Protein AF-A0A7V7N2V6-F1 (afdb_monomer_lite)

Structure (mmCIF, N/CA/C/O backbone):
data_AF-A0A7V7N2V6-F1
#
_entry.id   AF-A0A7V7N2V6-F1
#
loop_
_atom_site.group_PDB
_atom_site.id
_atom_site.type_symbol
_atom_site.label_atom_id
_atom_site.label_alt_id
_atom_site.label_comp_id
_atom_site.label_asym_id
_atom_site.label_entity_id
_atom_site.label_seq_id
_atom_site.pdbx_PDB_ins_code
_atom_site.Cartn_x
_atom_site.Cartn_y
_atom_site.Cartn_z
_atom_site.occupancy
_atom_site.B_iso_or_equiv
_atom_site.auth_seq_id
_atom_site.auth_comp_id
_atom_site.auth_asym_id
_atom_site.auth_atom_id
_atom_site.pdbx_PDB_model_num
ATOM 1 N N . MET A 1 1 ? 23.799 -18.823 17.379 1.00 35.41 1 MET A N 1
ATOM 2 C CA . MET A 1 1 ? 23.423 -17.566 18.057 1.00 35.41 1 MET A CA 1
ATOM 3 C C . MET A 1 1 ? 23.108 -16.538 16.985 1.00 35.41 1 MET A C 1
ATOM 5 O O . MET A 1 1 ? 24.057 -16.097 16.349 1.00 35.41 1 MET A O 1
ATOM 9 N N . PRO A 1 2 ? 21.843 -16.198 16.699 1.00 40.44 2 PRO A N 1
ATOM 10 C CA . PRO A 1 2 ? 21.557 -15.095 15.800 1.00 40.44 2 PRO A CA 1
ATOM 11 C C . PRO A 1 2 ? 21.464 -13.803 16.612 1.00 40.44 2 PRO A C 1
ATOM 13 O O . PRO A 1 2 ? 20.618 -13.644 17.488 1.00 40.44 2 PRO A O 1
ATOM 16 N N . SER A 1 3 ? 22.388 -12.900 16.323 1.00 32.75 3 SER A N 1
ATOM 17 C CA . SER A 1 3 ? 22.394 -11.502 16.733 1.00 32.75 3 SER A CA 1
ATOM 18 C C . SER A 1 3 ? 21.148 -10.792 16.199 1.00 32.75 3 SER A C 1
ATOM 20 O O . SER A 1 3 ? 21.040 -10.537 15.001 1.00 32.75 3 SER A O 1
ATOM 22 N N . TYR A 1 4 ? 20.206 -10.488 17.090 1.00 36.62 4 TYR A N 1
ATOM 23 C CA . TYR A 1 4 ? 19.001 -9.718 16.794 1.00 36.62 4 TYR A CA 1
ATOM 24 C C . TYR A 1 4 ? 19.369 -8.229 16.765 1.00 36.62 4 TYR A C 1
ATOM 26 O O . TYR A 1 4 ? 19.317 -7.540 17.779 1.00 36.62 4 TYR A O 1
ATOM 34 N N . VAL A 1 5 ? 19.809 -7.738 15.607 1.00 40.09 5 VAL A N 1
ATOM 35 C CA . VAL A 1 5 ? 19.812 -6.298 15.327 1.00 40.09 5 VAL A CA 1
ATOM 36 C C . VAL A 1 5 ? 18.650 -6.039 14.383 1.00 40.09 5 VAL A C 1
ATOM 38 O O . VAL A 1 5 ? 18.808 -5.954 13.170 1.00 40.09 5 VAL A O 1
ATOM 41 N N . THR A 1 6 ? 17.448 -5.972 14.946 1.00 43.31 6 THR A N 1
ATOM 42 C CA . THR A 1 6 ? 16.277 -5.413 14.267 1.00 43.31 6 THR A CA 1
ATOM 43 C C . THR A 1 6 ? 16.449 -3.904 14.291 1.00 43.31 6 THR A C 1
ATOM 45 O O . THR A 1 6 ? 15.948 -3.222 15.183 1.00 43.31 6 THR A O 1
ATOM 48 N N . SER A 1 7 ? 17.193 -3.352 13.336 1.00 51.69 7 SER A N 1
ATOM 49 C CA . SER A 1 7 ? 16.910 -1.974 12.954 1.00 51.69 7 SER A CA 1
ATOM 50 C C . SER A 1 7 ? 15.556 -2.022 12.255 1.00 51.69 7 SER A C 1
ATOM 52 O O . SER A 1 7 ? 15.468 -2.439 11.100 1.00 51.69 7 SER A O 1
ATOM 54 N N . VAL A 1 8 ? 14.495 -1.722 13.001 1.00 73.06 8 VAL A N 1
ATOM 55 C CA . VAL A 1 8 ? 13.159 -1.508 12.440 1.00 73.06 8 VAL A CA 1
ATOM 56 C C . VAL A 1 8 ? 13.308 -0.451 11.343 1.00 73.06 8 VAL A C 1
ATOM 58 O O . VAL A 1 8 ? 13.946 0.575 11.574 1.00 73.06 8 VAL A O 1
ATOM 61 N N . ASP A 1 9 ? 12.826 -0.743 10.131 1.00 87.50 9 ASP A N 1
ATOM 62 C CA . ASP A 1 9 ? 12.878 0.209 9.015 1.00 87.50 9 ASP A CA 1
ATOM 63 C C . ASP A 1 9 ? 12.179 1.506 9.456 1.00 87.50 9 ASP A C 1
ATOM 65 O O . ASP A 1 9 ? 11.014 1.417 9.846 1.00 87.50 9 ASP A O 1
ATOM 69 N N . PRO A 1 10 ? 12.829 2.688 9.402 1.00 90.75 10 PRO A N 1
ATOM 70 C CA . PRO A 1 10 ? 12.210 3.954 9.806 1.00 90.75 10 PRO A CA 1
ATOM 71 C C . PRO A 1 10 ? 10.877 4.238 9.106 1.00 90.75 10 PRO A C 1
ATOM 73 O O . PRO A 1 10 ? 10.007 4.906 9.655 1.00 90.75 10 PRO A O 1
ATOM 76 N N . ALA A 1 11 ? 10.665 3.675 7.912 1.00 93.12 11 ALA A N 1
ATOM 77 C CA . ALA A 1 11 ? 9.385 3.759 7.218 1.00 93.12 11 ALA A CA 1
ATOM 78 C C . ALA A 1 11 ? 8.213 3.162 8.031 1.00 93.12 11 ALA A C 1
ATOM 80 O O . ALA A 1 11 ? 7.054 3.463 7.747 1.00 93.12 11 ALA A O 1
ATOM 81 N N . GLN A 1 12 ? 8.468 2.302 9.025 1.00 94.88 12 GLN A N 1
ATOM 82 C CA . GLN A 1 12 ? 7.441 1.696 9.886 1.00 94.88 12 GLN A CA 1
ATOM 83 C C . GLN A 1 12 ? 6.930 2.644 10.982 1.00 94.88 12 GLN A C 1
ATOM 85 O O . GLN A 1 12 ? 5.884 2.372 11.572 1.00 94.88 12 GLN A O 1
ATOM 90 N N . ASP A 1 13 ? 7.589 3.785 11.215 1.00 94.75 13 ASP A N 1
ATOM 91 C CA . ASP A 1 13 ? 7.179 4.768 12.232 1.00 94.75 13 ASP A CA 1
ATOM 92 C C . ASP A 1 13 ? 5.777 5.344 11.964 1.00 94.75 13 ASP A C 1
ATOM 94 O O . ASP A 1 13 ? 5.099 5.817 12.875 1.00 94.75 13 ASP A O 1
ATOM 98 N N . CYS A 1 14 ? 5.303 5.268 10.716 1.00 95.69 14 CYS A N 1
ATOM 99 C CA . CYS A 1 14 ? 3.971 5.722 10.327 1.00 95.69 14 CYS A CA 1
ATOM 100 C C . CYS A 1 14 ? 2.839 4.724 10.637 1.00 95.69 14 CYS A C 1
ATOM 102 O O . CYS A 1 14 ? 1.670 5.076 10.475 1.00 95.69 14 CYS A O 1
ATOM 104 N N . PHE A 1 15 ? 3.138 3.498 11.083 1.00 96.56 15 PHE A N 1
ATOM 105 C CA . PHE A 1 15 ? 2.117 2.467 11.303 1.00 96.56 15 PHE A CA 1
ATOM 106 C C . PHE A 1 15 ? 1.008 2.884 12.276 1.00 96.56 15 PHE A C 1
ATOM 108 O O . PHE A 1 15 ? -0.151 2.688 11.914 1.00 96.56 15 PHE A O 1
ATOM 115 N N . PRO A 1 16 ? 1.284 3.495 13.447 1.00 95.50 16 PRO A N 1
ATOM 116 C CA . PRO A 1 16 ? 0.220 3.958 14.340 1.00 95.50 16 PRO A CA 1
ATOM 117 C C . PRO A 1 16 ? -0.747 4.922 13.642 1.00 95.50 16 PRO A C 1
ATOM 119 O O . PRO A 1 16 ? -1.958 4.735 13.713 1.00 95.50 16 PRO A O 1
ATOM 122 N N . THR A 1 17 ? -0.216 5.872 12.864 1.00 96.31 17 THR A N 1
ATOM 123 C CA . THR A 1 17 ? -1.020 6.817 12.076 1.00 96.31 17 THR A CA 1
ATOM 124 C C . THR A 1 17 ? -1.912 6.103 11.062 1.00 96.31 17 THR A C 1
ATOM 126 O O . THR A 1 17 ? -3.063 6.492 10.884 1.00 96.31 17 THR A O 1
ATOM 129 N N . ILE A 1 18 ? -1.411 5.050 10.402 1.00 97.06 18 ILE A N 1
ATOM 130 C CA . ILE A 1 18 ? -2.215 4.246 9.470 1.00 97.06 18 ILE A CA 1
ATOM 131 C C . ILE A 1 18 ? -3.351 3.544 10.216 1.00 97.06 18 ILE A C 1
ATOM 133 O O . ILE A 1 18 ? -4.493 3.602 9.768 1.00 97.06 18 ILE A O 1
ATOM 137 N N . ILE A 1 19 ? -3.054 2.895 11.345 1.00 96.62 19 ILE A N 1
ATOM 138 C CA . ILE A 1 19 ? -4.053 2.169 12.140 1.00 96.62 19 ILE A CA 1
ATOM 139 C C . ILE A 1 19 ? -5.172 3.105 12.603 1.00 96.62 19 ILE A C 1
ATOM 141 O O . ILE A 1 19 ? -6.347 2.795 12.394 1.00 96.62 19 ILE A O 1
ATOM 145 N N . ASP A 1 20 ? -4.818 4.263 13.159 1.00 96.44 20 ASP A N 1
ATOM 146 C CA . ASP A 1 20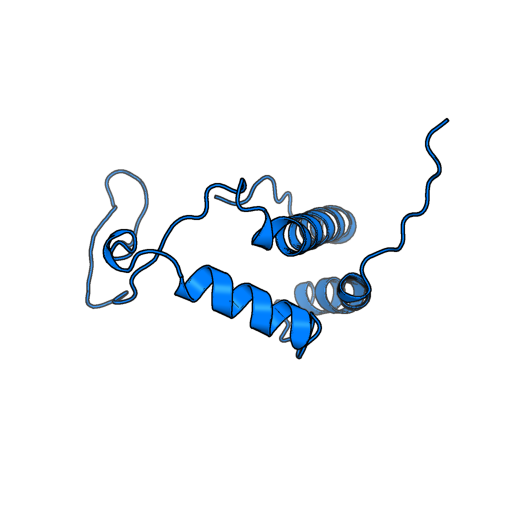 ? -5.790 5.245 13.645 1.00 96.44 20 ASP A CA 1
ATOM 147 C C . ASP A 1 20 ? -6.652 5.795 12.500 1.00 96.44 20 ASP A C 1
ATOM 149 O O . ASP A 1 20 ? -7.879 5.861 12.599 1.00 96.44 20 ASP A O 1
ATOM 153 N N . ALA A 1 21 ? -6.030 6.131 11.370 1.00 97.06 21 ALA A N 1
ATOM 154 C CA . ALA A 1 21 ? -6.738 6.687 10.225 1.00 97.06 21 ALA A CA 1
ATOM 155 C C . ALA A 1 21 ? -7.641 5.661 9.519 1.00 97.06 21 ALA A C 1
ATOM 157 O O . ALA A 1 21 ? -8.686 6.035 8.986 1.00 97.06 21 ALA A O 1
ATOM 158 N N . LEU A 1 22 ? -7.292 4.369 9.537 1.00 96.38 22 LEU A N 1
ATOM 159 C CA . LEU A 1 22 ? -8.158 3.300 9.025 1.00 96.38 22 LEU A CA 1
ATOM 160 C C . LEU A 1 22 ? -9.406 3.083 9.896 1.00 96.38 22 LEU A C 1
ATOM 162 O O . LEU A 1 22 ? -10.431 2.660 9.366 1.00 96.38 22 LEU A O 1
ATOM 166 N N . LEU A 1 23 ? -9.361 3.400 11.196 1.00 92.69 23 LEU A N 1
ATOM 167 C CA . LEU A 1 23 ? -10.559 3.409 12.045 1.00 92.69 23 LEU A CA 1
ATOM 168 C C . LEU A 1 23 ? -11.480 4.575 11.691 1.00 92.69 23 LEU A C 1
ATOM 170 O O . LEU A 1 23 ? -12.688 4.401 11.542 1.00 92.69 23 LEU A O 1
ATOM 174 N N . THR A 1 24 ? -10.931 5.783 11.578 1.00 90.56 24 THR A N 1
ATOM 175 C CA . THR A 1 24 ? -11.655 6.983 11.139 1.00 90.56 24 THR A CA 1
ATOM 176 C C . THR A 1 24 ? -10.628 7.994 10.621 1.00 90.56 24 THR A C 1
ATOM 178 O O . THR A 1 24 ? -9.766 8.410 11.395 1.00 90.56 24 THR A O 1
ATOM 181 N N . PRO A 1 25 ? -10.688 8.413 9.339 1.00 92.75 25 PRO A N 1
ATOM 182 C CA . PRO A 1 25 ? -11.840 8.381 8.423 1.00 92.75 25 PRO A CA 1
ATOM 183 C C . PRO A 1 25 ? -11.989 7.125 7.536 1.00 92.75 25 PRO A C 1
ATOM 185 O O . PRO A 1 25 ? -12.896 7.086 6.707 1.00 92.75 25 PRO A O 1
ATOM 188 N N . GLY A 1 26 ? -11.125 6.119 7.667 1.00 95.38 26 GLY A N 1
ATOM 189 C CA . GLY A 1 26 ? -11.101 4.924 6.810 1.00 95.38 26 GLY A CA 1
ATOM 190 C C . GLY A 1 26 ? -10.063 4.970 5.682 1.00 95.38 26 GLY A C 1
ATOM 191 O O . GLY A 1 26 ? -10.009 4.058 4.861 1.00 95.38 26 GLY A O 1
ATOM 192 N N . TYR A 1 27 ? -9.237 6.018 5.619 1.00 96.44 27 TYR A N 1
ATOM 193 C CA . TYR A 1 27 ? -8.139 6.158 4.659 1.00 96.44 27 TYR A CA 1
ATOM 194 C C . TYR A 1 27 ? -7.045 7.078 5.212 1.00 96.44 27 TYR A C 1
ATOM 196 O O . TYR A 1 27 ? -7.293 7.882 6.109 1.00 96.44 27 TYR A O 1
ATOM 204 N N . VAL A 1 28 ? -5.842 6.997 4.640 1.00 96.56 28 VAL A N 1
ATOM 205 C CA . VAL A 1 28 ? -4.716 7.876 4.974 1.00 96.56 28 VAL A CA 1
ATOM 206 C C . VAL A 1 28 ? -3.880 8.175 3.734 1.00 96.56 28 VAL A C 1
ATOM 208 O O . VAL A 1 28 ? -3.729 7.322 2.861 1.00 96.56 28 VAL A O 1
ATOM 211 N N . VAL A 1 29 ? -3.336 9.389 3.663 1.00 95.94 29 VAL A N 1
ATOM 212 C CA . VAL A 1 29 ? -2.319 9.780 2.682 1.00 95.94 29 VAL A CA 1
ATOM 213 C C . VAL A 1 29 ? -1.067 10.140 3.464 1.00 95.94 29 VAL A C 1
ATOM 215 O O . VAL A 1 29 ? -1.121 10.983 4.357 1.00 95.94 29 VAL A O 1
ATOM 218 N N . LEU A 1 30 ? 0.038 9.465 3.160 1.00 94.25 30 LEU A N 1
ATOM 219 C CA . LEU A 1 30 ? 1.322 9.671 3.815 1.00 94.25 30 LEU A CA 1
ATOM 220 C C . LEU A 1 30 ? 2.337 10.139 2.782 1.00 94.25 30 LEU A C 1
ATOM 222 O O . LEU A 1 30 ? 2.587 9.449 1.792 1.00 94.25 30 LEU A O 1
ATOM 226 N N . ASP A 1 31 ? 2.943 11.290 3.038 1.00 92.88 31 ASP A N 1
ATOM 227 C CA . ASP A 1 31 ? 4.031 11.791 2.214 1.00 92.88 31 ASP A CA 1
ATOM 228 C C . ASP A 1 31 ? 5.346 11.118 2.613 1.00 92.88 31 ASP A C 1
ATOM 230 O O . ASP A 1 31 ? 5.642 10.971 3.797 1.00 92.88 31 ASP A O 1
ATOM 234 N N . GLN A 1 32 ? 6.160 10.755 1.618 1.00 88.88 32 GLN A N 1
ATOM 235 C CA . GLN A 1 32 ? 7.567 10.372 1.816 1.00 88.88 32 GLN A CA 1
ATOM 236 C C . GLN A 1 32 ? 7.787 9.240 2.840 1.00 88.88 32 GLN A C 1
ATOM 238 O O . GLN A 1 32 ? 8.742 9.269 3.611 1.00 88.88 32 GLN A O 1
ATOM 243 N N . VAL A 1 33 ? 6.926 8.213 2.821 1.00 94.38 33 VAL A N 1
ATOM 244 C CA . VAL A 1 33 ? 7.072 7.002 3.660 1.00 94.38 33 VAL A CA 1
ATOM 245 C C . VAL A 1 33 ? 8.463 6.378 3.525 1.00 94.38 33 VAL A C 1
ATOM 247 O O . VAL A 1 33 ? 9.043 5.920 4.505 1.00 94.38 33 VAL A O 1
ATOM 250 N N . PHE A 1 34 ? 9.008 6.388 2.308 1.00 94.94 34 PHE A N 1
ATOM 251 C CA . PHE A 1 34 ? 10.378 5.982 2.037 1.00 94.94 34 PHE A CA 1
ATOM 252 C C . PHE A 1 34 ? 11.236 7.183 1.647 1.00 94.94 34 PHE A C 1
ATOM 254 O O . PHE A 1 34 ? 10.749 8.149 1.055 1.00 94.94 34 PHE A O 1
ATOM 261 N N . ASP A 1 35 ? 12.536 7.080 1.916 1.00 93.94 35 ASP A N 1
ATOM 262 C CA . ASP A 1 35 ? 13.514 8.075 1.501 1.00 93.94 35 ASP A CA 1
ATOM 263 C C . ASP A 1 35 ? 13.590 8.209 -0.032 1.00 93.94 35 ASP A C 1
ATOM 265 O O . ASP A 1 35 ? 13.404 7.253 -0.792 1.00 93.94 35 ASP A O 1
ATOM 269 N N . VAL A 1 36 ? 13.880 9.430 -0.490 1.00 94.06 36 VAL A N 1
ATOM 270 C CA . VAL A 1 36 ? 13.914 9.784 -1.919 1.00 94.06 36 VAL A CA 1
ATOM 271 C C . VAL A 1 36 ? 14.931 8.942 -2.693 1.00 94.06 36 VAL A C 1
ATOM 273 O O . VAL A 1 36 ? 14.679 8.584 -3.847 1.00 94.06 36 VAL A O 1
ATOM 276 N N . ASP A 1 37 ? 16.056 8.586 -2.072 1.00 93.88 37 ASP A N 1
ATOM 277 C CA . ASP A 1 37 ? 17.084 7.755 -2.699 1.00 93.88 37 ASP A CA 1
ATOM 278 C C . ASP A 1 37 ? 16.559 6.345 -2.994 1.00 93.88 37 ASP A C 1
ATOM 280 O O . ASP A 1 37 ? 16.750 5.827 -4.102 1.00 93.88 37 ASP A O 1
ATOM 284 N N . TYR A 1 38 ? 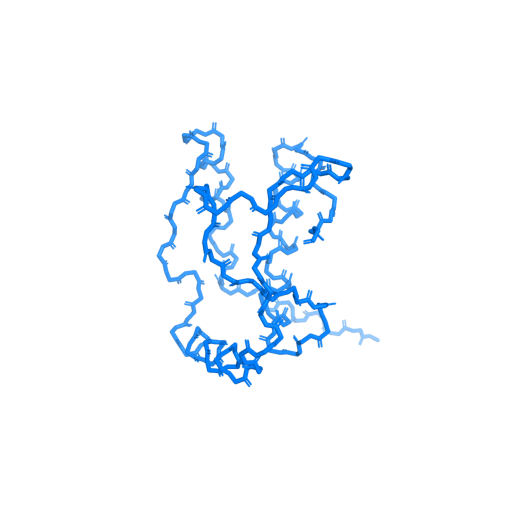15.855 5.729 -2.040 1.00 94.12 38 TYR A N 1
ATOM 285 C CA . TYR A 1 38 ? 15.183 4.449 -2.236 1.00 94.12 38 TYR A CA 1
ATOM 286 C C . TYR A 1 38 ? 14.114 4.530 -3.331 1.00 94.12 38 TYR A C 1
ATOM 288 O O . TYR A 1 38 ? 14.139 3.716 -4.257 1.00 94.12 38 TYR A O 1
ATOM 296 N N . LEU A 1 39 ? 13.233 5.536 -3.287 1.00 94.25 39 LEU A N 1
ATOM 297 C CA . LEU A 1 39 ? 12.177 5.721 -4.294 1.00 94.25 39 LEU A CA 1
ATOM 298 C C . LEU A 1 39 ? 12.749 5.915 -5.704 1.00 94.25 39 LEU A C 1
ATOM 300 O O . LEU A 1 39 ? 12.254 5.327 -6.665 1.00 94.25 39 LEU A O 1
ATOM 304 N N . THR A 1 40 ? 13.833 6.681 -5.832 1.00 94.81 40 THR A N 1
ATOM 305 C CA . THR A 1 40 ? 14.510 6.912 -7.115 1.00 94.81 40 THR A CA 1
ATOM 306 C C . THR A 1 40 ? 15.099 5.618 -7.677 1.00 94.81 40 THR A C 1
ATOM 308 O O . THR A 1 40 ? 14.981 5.339 -8.873 1.00 94.81 40 THR A O 1
ATOM 311 N N . ARG A 1 41 ? 15.718 4.790 -6.824 1.00 94.12 41 ARG A N 1
ATOM 312 C CA . ARG A 1 41 ? 16.248 3.478 -7.230 1.00 94.12 41 ARG A CA 1
ATOM 313 C C . ARG A 1 41 ? 15.130 2.529 -7.644 1.00 94.12 41 ARG A C 1
ATOM 315 O O . ARG A 1 41 ? 15.269 1.866 -8.668 1.00 94.12 41 ARG A O 1
ATOM 322 N N . LEU A 1 42 ? 14.042 2.492 -6.878 1.00 93.00 42 LEU A N 1
ATOM 323 C CA . LEU A 1 42 ? 12.876 1.668 -7.174 1.00 93.00 42 LEU A CA 1
ATOM 324 C C . LEU A 1 42 ? 12.262 2.050 -8.526 1.00 93.00 42 LEU A C 1
ATOM 326 O O . LEU A 1 42 ? 12.084 1.190 -9.386 1.00 93.00 42 LEU A O 1
ATOM 330 N N . LEU A 1 43 ? 12.040 3.347 -8.755 1.00 93.31 43 LEU A N 1
ATOM 331 C CA . LEU A 1 43 ? 11.533 3.863 -10.025 1.00 93.31 43 LEU A CA 1
ATOM 332 C C . LEU A 1 43 ? 12.435 3.463 -11.197 1.00 93.31 43 LEU A C 1
ATOM 334 O O . LEU A 1 43 ? 11.943 2.988 -12.217 1.00 93.31 43 LEU A O 1
ATOM 338 N N . LYS A 1 44 ? 13.758 3.600 -11.048 1.00 94.44 44 LYS A N 1
ATOM 339 C CA . LYS A 1 44 ? 14.716 3.212 -12.092 1.00 94.44 44 LYS A CA 1
ATOM 340 C C . LYS A 1 44 ? 14.618 1.726 -12.455 1.00 94.44 44 LYS A C 1
ATOM 342 O O . LYS A 1 44 ? 14.709 1.400 -13.634 1.00 94.44 44 LYS A O 1
ATOM 347 N N . GLN A 1 45 ? 14.452 0.845 -11.468 1.00 92.69 45 GLN A N 1
ATOM 348 C CA . GLN A 1 45 ? 14.309 -0.599 -11.698 1.00 92.69 45 GLN A CA 1
ATOM 349 C C . GLN A 1 45 ? 13.001 -0.916 -12.428 1.00 92.69 45 GLN A C 1
ATOM 351 O O . GLN A 1 45 ? 13.014 -1.624 -13.430 1.00 92.69 45 GLN A O 1
ATOM 356 N N . LEU A 1 46 ? 11.892 -0.309 -11.999 1.00 89.88 46 LEU A N 1
ATOM 357 C CA . LEU A 1 46 ? 10.587 -0.483 -12.642 1.00 89.88 46 LEU A CA 1
ATOM 358 C C . LEU A 1 46 ? 10.568 0.051 -14.082 1.00 89.88 46 LEU A C 1
ATOM 360 O O . LEU A 1 46 ? 9.986 -0.570 -14.965 1.00 89.88 46 LEU A O 1
ATOM 364 N N . MET A 1 47 ? 11.244 1.172 -14.350 1.00 90.00 47 MET A N 1
ATOM 365 C CA . MET A 1 47 ? 11.375 1.726 -15.705 1.00 90.00 47 MET A CA 1
ATOM 366 C C . MET A 1 47 ? 12.268 0.886 -16.628 1.00 90.00 47 MET A C 1
ATOM 368 O O . MET A 1 47 ? 12.213 1.067 -17.843 1.00 90.00 47 MET A O 1
ATOM 372 N N . ALA A 1 48 ? 13.101 0.002 -16.073 1.00 90.56 48 ALA A N 1
ATOM 373 C CA . ALA A 1 48 ? 13.942 -0.906 -16.846 1.00 90.56 48 ALA A CA 1
ATOM 374 C C . ALA A 1 48 ? 13.204 -2.184 -17.283 1.00 90.56 48 ALA A C 1
ATOM 376 O O . ALA A 1 48 ? 13.738 -2.929 -18.106 1.00 90.56 48 ALA A O 1
ATOM 377 N N . LEU A 1 49 ? 11.994 -2.432 -16.763 1.00 88.81 49 LEU A N 1
ATOM 378 C CA . LEU A 1 49 ? 11.140 -3.532 -17.206 1.00 88.81 49 LEU A CA 1
ATOM 379 C C . LEU A 1 49 ? 10.779 -3.367 -18.682 1.00 88.81 49 LEU A C 1
ATOM 381 O O . LEU A 1 49 ? 10.589 -2.254 -19.182 1.00 88.81 49 LEU A O 1
ATOM 385 N N . ASN A 1 50 ? 10.673 -4.484 -19.396 1.00 86.44 50 ASN A N 1
ATOM 386 C CA . ASN A 1 50 ? 10.406 -4.436 -20.821 1.00 86.44 50 ASN A CA 1
ATOM 387 C C . ASN A 1 50 ? 8.957 -3.961 -21.047 1.00 86.44 50 ASN A C 1
ATOM 389 O O . ASN A 1 50 ? 8.022 -4.610 -20.580 1.00 86.44 50 ASN A O 1
ATOM 393 N N . PRO A 1 51 ? 8.714 -2.881 -21.818 1.00 84.69 51 PRO A N 1
ATOM 394 C CA . PRO A 1 51 ? 7.360 -2.378 -22.062 1.00 84.69 51 PRO A CA 1
ATOM 395 C C . PRO A 1 51 ? 6.396 -3.403 -22.682 1.00 84.69 51 PRO A C 1
ATOM 397 O O . PRO A 1 51 ? 5.180 -3.222 -22.607 1.00 84.69 51 PRO A O 1
ATOM 400 N N . SER A 1 52 ? 6.918 -4.458 -23.317 1.00 85.44 52 SER A N 1
ATOM 401 C CA . SER A 1 52 ? 6.112 -5.563 -23.852 1.00 85.44 52 SER A CA 1
ATOM 402 C C . SER A 1 52 ? 5.581 -6.525 -22.783 1.00 85.44 52 SER A C 1
ATOM 404 O O . SER A 1 52 ? 4.596 -7.210 -23.037 1.00 85.44 52 SER A O 1
ATOM 406 N N . GLU A 1 53 ? 6.160 -6.529 -21.580 1.00 85.44 53 GLU A N 1
ATOM 407 C CA . GLU A 1 53 ? 5.700 -7.328 -20.435 1.00 85.44 53 GLU A CA 1
ATOM 408 C C . GLU A 1 53 ? 4.521 -6.670 -19.697 1.00 85.44 53 GLU A C 1
ATOM 410 O O . GLU A 1 53 ? 3.908 -7.280 -18.818 1.00 85.44 53 GLU A O 1
ATOM 415 N N . PHE A 1 54 ? 4.177 -5.432 -20.067 1.00 86.81 54 PHE A N 1
ATOM 416 C CA . PHE A 1 54 ? 3.023 -4.714 -19.545 1.00 86.81 54 PHE A CA 1
ATOM 417 C C . PHE A 1 54 ? 1.767 -5.067 -20.341 1.00 86.81 54 PHE A C 1
ATOM 419 O O . PHE A 1 54 ? 1.605 -4.711 -21.515 1.00 86.81 54 PHE A O 1
ATOM 426 N N . ASN A 1 55 ? 0.825 -5.709 -19.664 1.00 82.75 55 ASN A N 1
ATOM 427 C CA . ASN A 1 55 ? -0.442 -6.144 -20.225 1.00 82.75 55 ASN A CA 1
ATOM 428 C C . ASN A 1 55 ? -1.552 -5.149 -19.883 1.00 82.75 55 ASN A C 1
ATOM 430 O O . ASN A 1 55 ? -1.550 -4.531 -18.822 1.00 82.75 55 ASN A O 1
ATOM 434 N N . ARG A 1 56 ? -2.536 -4.985 -20.776 1.00 81.81 56 ARG A N 1
ATOM 435 C CA . ARG A 1 56 ? -3.728 -4.184 -20.450 1.00 81.81 56 ARG A CA 1
ATOM 436 C C . ARG A 1 56 ? -4.454 -4.808 -19.263 1.00 81.81 56 ARG A C 1
ATOM 438 O O . ARG A 1 56 ? -4.800 -5.990 -19.328 1.00 81.81 56 ARG A O 1
ATOM 445 N N . ALA A 1 57 ? -4.725 -4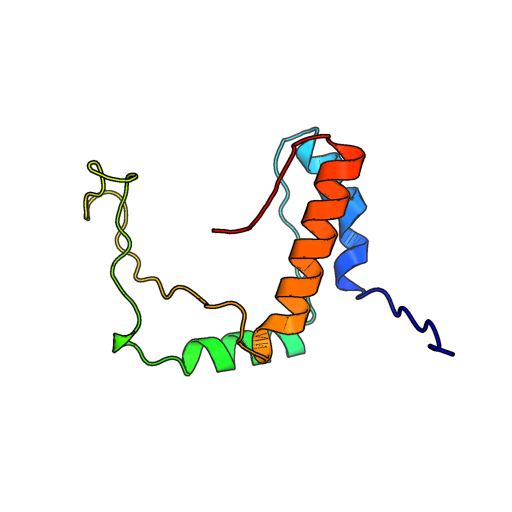.002 -18.241 1.00 80.69 57 ALA A N 1
ATOM 446 C CA . ALA A 1 57 ? -5.535 -4.439 -17.118 1.00 80.69 57 ALA A CA 1
ATOM 447 C C . ALA A 1 57 ? -6.971 -4.730 -17.583 1.00 80.69 57 ALA A C 1
ATOM 449 O O . ALA A 1 57 ? -7.538 -3.987 -18.388 1.00 80.69 57 ALA A O 1
ATOM 450 N N . GLY A 1 58 ? -7.554 -5.827 -17.106 1.00 77.25 58 GLY A N 1
ATOM 451 C CA . GLY A 1 58 ? -8.987 -6.085 -17.253 1.00 77.25 58 GLY A CA 1
ATOM 452 C C . GLY A 1 58 ? -9.735 -5.834 -15.950 1.00 77.25 58 GLY A C 1
ATOM 453 O O . GLY A 1 58 ? -9.147 -5.452 -14.937 1.00 77.25 58 GLY A O 1
ATOM 454 N N . ILE A 1 59 ? -11.050 -6.014 -16.001 1.00 70.94 59 ILE A N 1
ATOM 455 C CA . ILE A 1 59 ? -11.979 -5.769 -14.897 1.00 70.94 59 ILE A CA 1
ATOM 456 C C . ILE A 1 59 ? -12.847 -7.011 -14.717 1.00 70.94 59 ILE A C 1
ATOM 458 O O . ILE A 1 59 ? -13.292 -7.591 -15.702 1.00 70.94 59 ILE A O 1
ATOM 462 N N . GLY A 1 60 ? -13.118 -7.384 -13.467 1.00 68.94 60 GLY A N 1
ATOM 463 C CA . GLY A 1 60 ? -13.905 -8.569 -13.118 1.00 68.94 60 GLY A CA 1
ATOM 464 C C . GLY A 1 60 ? -13.037 -9.750 -12.680 1.00 68.94 60 GLY A C 1
ATOM 465 O O . GLY A 1 60 ? -11.816 -9.721 -12.819 1.00 68.94 60 GLY A O 1
ATOM 466 N N . ARG A 1 61 ? -13.681 -10.771 -12.110 1.00 67.94 61 ARG A N 1
ATOM 467 C CA . ARG A 1 61 ? -13.057 -12.017 -11.635 1.00 67.94 61 ARG A CA 1
ATOM 468 C C . ARG A 1 61 ? -13.574 -13.194 -12.456 1.00 67.94 61 ARG A C 1
ATOM 470 O O . ARG A 1 61 ? -14.707 -13.136 -12.934 1.00 67.94 61 ARG A O 1
ATOM 477 N N . GLU A 1 62 ? -12.753 -14.236 -12.584 1.00 65.25 62 GLU A N 1
ATOM 478 C CA . GLU A 1 62 ? -13.114 -15.502 -13.243 1.00 65.25 62 GLU A CA 1
ATOM 479 C C . GLU A 1 62 ? -13.777 -15.271 -14.619 1.00 65.25 62 GLU A C 1
ATOM 481 O O . GLU A 1 62 ? -13.263 -14.507 -15.441 1.00 65.25 62 GLU A O 1
ATOM 486 N N . ASP A 1 63 ? -14.942 -15.873 -14.857 1.00 58.81 63 ASP A N 1
ATOM 487 C CA . ASP A 1 63 ? -15.685 -15.807 -16.120 1.00 58.81 63 ASP A CA 1
ATOM 488 C C . ASP A 1 63 ? -16.234 -14.405 -16.447 1.00 58.81 63 ASP A C 1
ATOM 490 O O . ASP A 1 63 ? -16.708 -14.153 -17.556 1.00 58.81 63 ASP A O 1
ATOM 494 N N . SER A 1 64 ? -16.159 -13.465 -15.499 1.00 62.12 64 SER A N 1
ATOM 495 C CA . SER A 1 64 ? -16.554 -12.065 -15.690 1.00 62.12 64 SER A CA 1
ATOM 496 C C . SER A 1 64 ? -15.385 -11.154 -16.075 1.00 62.12 64 SER A C 1
ATOM 498 O O . SER A 1 64 ? -15.566 -9.936 -16.116 1.00 62.12 64 SER A O 1
ATOM 500 N N . PHE A 1 65 ? -14.189 -11.697 -16.345 1.00 62.62 65 PHE A N 1
ATOM 501 C CA . PHE A 1 65 ? -13.049 -10.885 -16.767 1.00 62.62 65 PHE A CA 1
ATOM 502 C C . PHE A 1 65 ? -13.299 -10.260 -18.145 1.00 62.62 65 PHE A C 1
ATOM 504 O O . PHE A 1 65 ? -13.249 -10.913 -19.188 1.00 62.62 65 PHE A O 1
ATOM 511 N N . GLN A 1 66 ? -13.535 -8.952 -18.156 1.00 63.72 66 GLN A N 1
ATOM 512 C CA . GLN A 1 66 ? -13.730 -8.167 -19.363 1.00 63.72 66 GLN A CA 1
ATOM 513 C C . GLN A 1 66 ? -12.645 -7.102 -19.484 1.00 63.72 66 GLN A C 1
ATOM 515 O O . GLN A 1 66 ? -12.357 -6.340 -18.560 1.00 63.72 66 GLN A O 1
ATOM 520 N N . LYS A 1 67 ? -12.071 -6.985 -20.682 1.00 60.16 67 LYS A N 1
ATOM 521 C CA . LYS A 1 67 ? -11.213 -5.854 -21.054 1.00 60.16 67 LYS A CA 1
ATOM 522 C C . LYS A 1 67 ? -12.098 -4.669 -21.451 1.00 60.16 67 LYS A C 1
ATOM 524 O O . LYS A 1 67 ? -12.179 -4.314 -22.623 1.00 60.16 67 LYS A O 1
ATOM 529 N N . ASN A 1 68 ? -12.811 -4.096 -20.480 1.00 63.97 68 ASN A N 1
ATOM 530 C CA . ASN A 1 68 ? -13.631 -2.908 -20.700 1.00 63.97 68 ASN A CA 1
ATOM 531 C C . ASN A 1 68 ? -12.757 -1.641 -20.659 1.00 63.97 68 ASN A C 1
ATOM 533 O O . ASN A 1 68 ? -12.463 -1.089 -19.598 1.00 63.97 68 ASN A O 1
ATOM 537 N N . THR A 1 69 ? -12.369 -1.162 -21.841 1.00 60.53 69 THR A N 1
ATOM 538 C CA . THR A 1 69 ? -11.509 0.019 -22.030 1.00 60.53 69 THR A CA 1
ATOM 539 C C . THR A 1 69 ? -12.178 1.346 -21.668 1.00 60.53 69 THR A C 1
ATOM 541 O O . THR A 1 69 ? -11.529 2.386 -21.692 1.00 60.53 69 THR A O 1
ATOM 544 N N . PHE A 1 70 ? -13.476 1.366 -21.352 1.00 67.06 70 PHE A N 1
ATOM 545 C C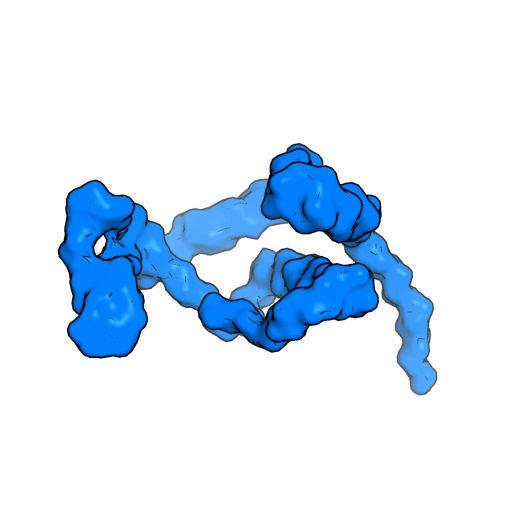A . PHE A 1 70 ? -14.113 2.579 -20.834 1.00 67.06 70 PHE A CA 1
ATOM 546 C C . PHE A 1 70 ? -13.760 2.823 -19.358 1.00 67.06 70 PHE A C 1
ATOM 548 O O . PHE A 1 70 ? -13.773 3.961 -18.903 1.00 67.06 70 PHE A O 1
ATOM 555 N N . VAL A 1 71 ? -13.419 1.763 -18.618 1.00 70.06 71 VAL A N 1
ATOM 556 C CA . VAL A 1 71 ? -13.264 1.809 -17.157 1.00 70.06 71 VAL A CA 1
ATOM 557 C C . VAL A 1 71 ? -11.793 1.719 -16.719 1.00 70.06 71 VAL A C 1
ATOM 559 O O . VAL A 1 71 ? -11.416 2.395 -15.766 1.00 70.06 71 VAL A O 1
ATOM 562 N N . ARG A 1 72 ? -10.932 0.963 -17.420 1.00 76.44 72 ARG A N 1
ATOM 563 C CA . ARG A 1 72 ? -9.467 0.954 -17.200 1.00 76.44 72 ARG A CA 1
ATOM 564 C C . ARG A 1 72 ? -8.701 0.934 -18.520 1.00 76.44 72 ARG A C 1
ATOM 566 O O . ARG A 1 72 ? -8.980 0.114 -19.391 1.00 76.44 72 ARG A O 1
ATOM 573 N N . ASN A 1 73 ? -7.724 1.833 -18.649 1.00 79.81 73 ASN A N 1
ATOM 574 C CA . ASN A 1 73 ? -6.863 1.975 -19.834 1.00 79.81 73 ASN A CA 1
ATOM 575 C C . ASN A 1 73 ? -5.366 1.874 -19.517 1.00 79.81 73 ASN A C 1
ATOM 577 O O . ASN A 1 73 ? -4.528 2.038 -20.406 1.00 79.81 73 ASN A O 1
ATOM 581 N N . ASP A 1 74 ? -5.025 1.606 -18.262 1.00 85.00 74 ASP A N 1
ATOM 582 C CA . ASP A 1 74 ? -3.659 1.397 -17.823 1.00 85.00 74 ASP A CA 1
ATOM 583 C C . ASP A 1 74 ? -3.119 0.030 -18.275 1.00 85.00 74 ASP A C 1
ATOM 585 O O . ASP A 1 74 ? -3.859 -0.930 -18.530 1.00 85.00 74 ASP A O 1
ATOM 589 N N . LYS A 1 75 ? -1.793 -0.046 -18.405 1.00 85.75 75 LYS A N 1
ATOM 590 C CA . LYS A 1 75 ? -1.083 -1.313 -18.558 1.00 85.75 75 LYS A CA 1
ATOM 591 C C . LYS A 1 75 ? -0.372 -1.628 -17.251 1.00 85.75 75 LYS A C 1
ATOM 593 O O . LYS A 1 75 ? 0.278 -0.751 -16.690 1.00 85.75 75 LYS A O 1
ATOM 598 N N . ILE A 1 76 ? -0.469 -2.874 -16.814 1.00 89.62 76 ILE A N 1
ATOM 599 C CA . ILE A 1 76 ? 0.134 -3.367 -15.580 1.00 89.62 76 ILE A CA 1
ATOM 600 C C . ILE A 1 76 ? 1.089 -4.515 -15.884 1.00 89.62 76 ILE A C 1
ATOM 602 O O . ILE A 1 76 ? 0.931 -5.236 -16.872 1.00 89.62 76 ILE A O 1
ATOM 606 N N . HIS A 1 77 ? 2.070 -4.679 -15.013 1.00 88.00 77 HIS A N 1
ATOM 607 C CA . HIS A 1 77 ? 2.946 -5.834 -14.967 1.00 88.00 77 HIS A CA 1
ATOM 608 C C . HIS A 1 77 ? 2.840 -6.412 -13.558 1.00 88.00 77 HIS A C 1
ATOM 610 O O . HIS A 1 77 ? 3.007 -5.674 -12.587 1.00 88.00 77 HIS A O 1
ATOM 616 N N . TRP A 1 78 ? 2.492 -7.693 -13.460 1.00 85.94 78 TRP A N 1
ATOM 617 C CA . TRP A 1 78 ? 2.461 -8.388 -12.179 1.00 85.94 78 TRP A CA 1
ATOM 618 C C . TRP A 1 78 ? 3.889 -8.705 -11.761 1.00 85.94 78 TRP A C 1
ATOM 620 O O . TRP A 1 78 ? 4.668 -9.204 -12.568 1.00 85.94 78 TRP A O 1
ATOM 630 N N . LEU A 1 79 ? 4.216 -8.372 -10.519 1.00 84.81 79 LEU A N 1
ATOM 631 C CA . LEU A 1 79 ? 5.513 -8.644 -9.916 1.00 84.81 79 LEU A CA 1
ATOM 632 C C . LEU A 1 79 ? 5.425 -10.003 -9.227 1.00 84.81 79 LEU A C 1
ATOM 634 O O . LEU A 1 79 ? 4.420 -10.299 -8.583 1.00 84.81 79 LEU A O 1
ATOM 638 N N . ASN A 1 80 ? 6.457 -10.827 -9.362 1.00 80.94 80 ASN A N 1
ATOM 639 C CA . ASN A 1 80 ? 6.426 -12.208 -8.877 1.00 80.94 80 ASN A CA 1
ATOM 640 C C . ASN A 1 80 ? 6.923 -12.337 -7.427 1.00 80.94 80 ASN A C 1
ATOM 642 O O . ASN A 1 80 ? 6.957 -13.435 -6.880 1.00 80.94 80 ASN A O 1
ATOM 646 N N . GLY A 1 81 ? 7.347 -11.233 -6.804 1.00 77.00 81 GLY A N 1
ATOM 647 C CA . GLY A 1 81 ? 7.826 -11.186 -5.421 1.00 77.00 81 GLY A CA 1
ATOM 648 C C . GLY A 1 81 ? 9.297 -11.581 -5.257 1.00 77.00 81 GLY A C 1
ATOM 649 O O . GLY A 1 81 ? 9.872 -11.367 -4.189 1.00 77.00 81 GLY A O 1
ATOM 650 N N . GLU A 1 82 ? 9.924 -12.104 -6.312 1.00 81.56 82 GLU A N 1
ATOM 651 C CA . GLU A 1 82 ? 11.343 -12.483 -6.354 1.00 81.56 82 GLU A CA 1
ATOM 652 C C . GLU A 1 82 ? 12.262 -11.313 -6.745 1.00 81.56 82 GLU A C 1
ATOM 654 O O . GLU A 1 82 ? 13.491 -11.435 -6.764 1.00 81.56 82 GLU A O 1
ATOM 659 N N . GLU A 1 83 ? 11.696 -10.148 -7.062 1.00 86.81 83 GLU A N 1
ATOM 660 C CA . GLU A 1 83 ? 12.466 -8.984 -7.459 1.00 86.81 83 GLU A CA 1
ATOM 661 C C . GLU A 1 83 ? 13.245 -8.418 -6.269 1.00 86.81 83 GLU A C 1
ATOM 663 O O . GLU A 1 83 ? 12.709 -7.751 -5.383 1.00 86.81 83 GLU A O 1
ATOM 668 N N . ASN A 1 84 ? 14.565 -8.609 -6.288 1.00 89.12 84 ASN A N 1
ATOM 669 C CA . ASN A 1 84 ? 15.453 -8.153 -5.215 1.00 89.12 84 ASN A CA 1
ATOM 670 C C . ASN A 1 84 ? 15.310 -6.656 -4.879 1.00 89.12 84 ASN A C 1
ATOM 672 O O . ASN A 1 84 ? 15.541 -6.244 -3.743 1.00 89.12 84 ASN A O 1
ATOM 676 N N . TYR A 1 85 ? 14.925 -5.826 -5.853 1.00 89.31 85 TYR A N 1
ATOM 677 C CA . TYR A 1 85 ? 14.732 -4.391 -5.644 1.00 89.31 85 TYR A CA 1
ATOM 678 C C . TYR A 1 85 ? 13.462 -4.047 -4.839 1.00 89.31 85 TYR A C 1
ATOM 680 O O . TYR A 1 85 ? 13.365 -2.936 -4.313 1.00 89.31 85 TYR A O 1
ATOM 688 N N . LEU A 1 86 ? 12.523 -4.989 -4.693 1.00 91.38 86 LEU A N 1
ATOM 689 C CA . LEU A 1 86 ? 11.292 -4.843 -3.909 1.00 91.38 86 LEU A CA 1
ATOM 690 C C . LEU A 1 86 ? 11.392 -5.389 -2.487 1.00 91.38 86 LEU A C 1
ATOM 692 O O . LEU A 1 86 ? 10.483 -5.140 -1.707 1.00 91.38 86 LEU A O 1
ATOM 696 N N . ILE A 1 87 ? 12.481 -6.066 -2.104 1.00 91.69 87 ILE A N 1
ATOM 697 C CA . ILE A 1 87 ? 12.599 -6.733 -0.791 1.00 91.69 87 ILE A CA 1
ATOM 698 C C . ILE A 1 87 ? 12.190 -5.820 0.373 1.00 91.69 87 ILE A C 1
ATOM 700 O O . ILE A 1 87 ? 11.379 -6.220 1.204 1.00 91.69 87 ILE A O 1
ATOM 704 N N . ARG A 1 88 ? 12.706 -4.583 0.420 1.00 92.94 88 ARG A N 1
ATOM 705 C CA . ARG A 1 88 ? 12.370 -3.622 1.486 1.00 92.94 88 ARG A CA 1
ATOM 706 C C . ARG A 1 88 ? 10.882 -3.260 1.487 1.00 92.94 88 ARG A C 1
ATOM 708 O O . ARG A 1 88 ? 10.259 -3.274 2.542 1.00 92.94 88 ARG A O 1
ATOM 715 N N . TYR A 1 89 ? 10.310 -2.974 0.317 1.00 92.50 89 TYR A N 1
ATOM 716 C CA . TYR A 1 89 ? 8.883 -2.683 0.170 1.00 92.50 89 TYR A CA 1
ATOM 717 C C . TYR A 1 89 ? 8.016 -3.877 0.597 1.00 92.50 89 TYR A C 1
ATOM 719 O O . TYR A 1 89 ? 7.086 -3.703 1.380 1.00 92.50 89 TYR A O 1
ATOM 727 N N . ASN A 1 90 ? 8.367 -5.090 0.162 1.00 91.44 90 ASN A N 1
ATOM 728 C CA . ASN A 1 90 ? 7.656 -6.323 0.507 1.00 91.44 90 ASN A CA 1
ATOM 729 C C . ASN A 1 90 ? 7.705 -6.596 2.019 1.00 91.44 90 ASN A C 1
ATOM 731 O O . ASN A 1 90 ? 6.694 -6.928 2.631 1.00 91.44 90 ASN A O 1
ATOM 735 N N . GLN A 1 91 ? 8.861 -6.391 2.654 1.00 92.50 91 GLN A N 1
ATOM 736 C CA . GLN A 1 91 ? 8.993 -6.488 4.111 1.00 92.50 91 GLN A CA 1
ATOM 737 C C . GLN A 1 91 ? 8.156 -5.427 4.834 1.00 92.50 91 GLN A C 1
ATOM 739 O O . GLN A 1 91 ? 7.538 -5.720 5.857 1.00 92.50 91 GLN A O 1
ATOM 744 N N . TRP A 1 92 ? 8.119 -4.203 4.306 1.00 94.69 92 TRP A N 1
ATOM 745 C CA . TRP A 1 92 ? 7.343 -3.108 4.878 1.00 94.69 92 TRP A CA 1
ATOM 746 C C . TRP A 1 92 ? 5.832 -3.359 4.785 1.00 94.69 92 TRP A C 1
ATOM 748 O O . TRP A 1 92 ? 5.138 -3.227 5.793 1.00 94.69 92 TRP A O 1
ATOM 758 N N . ILE A 1 93 ? 5.317 -3.776 3.620 1.00 93.44 93 ILE A N 1
ATOM 759 C CA . ILE A 1 93 ? 3.879 -4.033 3.441 1.00 93.44 93 ILE A CA 1
ATOM 760 C C . ILE A 1 93 ? 3.420 -5.252 4.250 1.00 93.44 93 ILE A C 1
ATOM 762 O O . ILE A 1 93 ? 2.328 -5.234 4.816 1.00 93.44 93 ILE A O 1
ATOM 766 N N . GLU A 1 94 ? 4.273 -6.269 4.393 1.00 94.06 94 GLU A N 1
ATOM 767 C CA . GLU A 1 94 ? 3.990 -7.427 5.242 1.00 94.06 94 GLU A CA 1
ATOM 768 C C . GLU A 1 94 ? 3.948 -7.040 6.727 1.00 94.06 94 GLU A C 1
ATOM 770 O O . GLU A 1 94 ? 3.019 -7.405 7.452 1.00 94.06 94 GLU A O 1
ATOM 775 N N . ALA A 1 95 ? 4.898 -6.221 7.187 1.00 95.19 95 ALA A N 1
ATOM 776 C CA . ALA A 1 95 ? 4.874 -5.692 8.548 1.00 95.19 95 ALA A CA 1
ATOM 777 C C . ALA A 1 95 ? 3.626 -4.826 8.807 1.00 95.19 95 ALA A C 1
ATOM 779 O O . ALA A 1 95 ? 3.036 -4.903 9.894 1.00 95.19 95 ALA A O 1
ATOM 780 N N . LEU A 1 96 ? 3.181 -4.049 7.811 1.00 95.75 96 LEU A N 1
ATOM 781 C CA . LEU A 1 96 ? 1.936 -3.288 7.891 1.00 95.75 96 LEU A CA 1
ATOM 782 C C . LEU A 1 96 ? 0.720 -4.217 7.988 1.00 95.75 96 LEU A C 1
ATOM 784 O O . LEU A 1 96 ? -0.109 -4.026 8.876 1.00 95.75 96 LEU A O 1
ATOM 788 N N . ARG A 1 97 ? 0.629 -5.250 7.137 1.00 95.69 97 ARG A N 1
ATOM 789 C CA . ARG A 1 97 ? -0.460 -6.246 7.155 1.00 95.69 97 ARG A CA 1
ATOM 790 C C . ARG A 1 97 ? -0.609 -6.884 8.535 1.00 95.69 97 ARG A C 1
ATOM 792 O O . ARG A 1 97 ? -1.719 -6.965 9.066 1.00 95.69 97 ARG A O 1
ATOM 799 N N . LEU A 1 98 ? 0.508 -7.288 9.145 1.00 95.44 98 LEU A N 1
ATOM 800 C CA . LEU A 1 98 ? 0.525 -7.863 10.491 1.00 95.44 98 LEU A CA 1
ATOM 801 C C . LEU A 1 98 ? 0.045 -6.863 11.553 1.00 95.44 98 LEU A C 1
ATOM 803 O O . LEU A 1 98 ? -0.744 -7.233 12.425 1.00 95.44 98 LEU A O 1
ATOM 807 N N . ASN A 1 99 ? 0.468 -5.597 11.474 1.00 95.44 99 ASN A N 1
ATOM 808 C CA . ASN A 1 99 ? -0.000 -4.550 12.388 1.00 95.44 99 ASN A CA 1
ATOM 809 C C . ASN A 1 99 ? -1.498 -4.272 12.223 1.00 95.44 99 ASN A C 1
ATOM 811 O O . ASN A 1 99 ? -2.211 -4.201 13.224 1.00 95.44 99 ASN A O 1
ATOM 815 N N . VAL A 1 100 ? -1.985 -4.177 10.986 1.00 96.19 100 VAL A N 1
ATOM 816 C CA . VAL A 1 100 ? -3.407 -3.982 10.679 1.00 96.19 100 VAL A CA 1
ATOM 817 C C 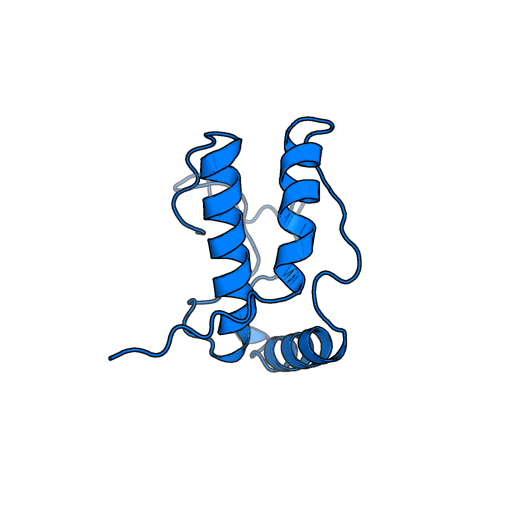. VAL A 1 100 ? -4.242 -5.126 11.242 1.00 96.19 100 VAL A C 1
ATOM 819 O O . VAL A 1 100 ? -5.197 -4.884 11.975 1.00 96.19 100 VAL A O 1
ATOM 822 N N . ASN A 1 101 ? -3.849 -6.376 11.004 1.00 95.94 101 ASN A N 1
ATOM 823 C CA . ASN A 1 101 ? -4.566 -7.530 11.547 1.00 95.94 101 ASN A CA 1
ATOM 824 C C . ASN A 1 101 ? -4.576 -7.564 13.072 1.00 95.94 101 ASN A C 1
ATOM 826 O O . ASN A 1 101 ? -5.593 -7.912 13.669 1.00 95.94 101 ASN A O 1
ATOM 830 N N . ARG A 1 102 ? -3.458 -7.202 13.704 1.00 95.69 102 ARG A N 1
ATOM 831 C CA . ARG A 1 102 ? -3.334 -7.225 15.161 1.00 95.69 102 ARG A CA 1
ATOM 832 C C . ARG A 1 102 ? -4.233 -6.199 15.848 1.00 95.69 102 ARG A C 1
ATOM 834 O O . ARG A 1 102 ? -4.755 -6.501 16.916 1.00 95.69 102 ARG A O 1
ATOM 841 N N . HIS A 1 103 ? -4.372 -5.004 15.276 1.00 96.31 103 HIS A N 1
ATOM 842 C CA . HIS A 1 103 ? -5.088 -3.900 15.923 1.00 96.31 103 HIS A CA 1
ATOM 843 C C . HIS A 1 103 ? -6.534 -3.761 15.445 1.00 96.31 103 HIS A C 1
ATOM 845 O O . HIS A 1 103 ? -7.392 -3.354 16.224 1.00 96.31 103 HIS A O 1
ATOM 851 N N . LEU A 1 104 ? -6.808 -4.104 14.184 1.00 95.44 104 LEU A N 1
ATOM 852 C CA . LEU A 1 104 ? -8.109 -3.894 13.544 1.00 95.44 104 LEU A CA 1
ATOM 853 C C . LEU A 1 104 ? -8.863 -5.199 13.254 1.00 95.44 104 LEU A C 1
ATOM 855 O O . LEU A 1 104 ? -10.008 -5.147 12.819 1.00 95.44 104 LEU A O 1
ATOM 859 N N . PHE A 1 105 ? -8.244 -6.364 13.484 1.00 94.19 105 PHE A N 1
ATOM 860 C CA . PHE A 1 105 ? -8.854 -7.688 13.293 1.00 94.19 105 PHE A CA 1
ATOM 861 C C . PHE A 1 105 ? -9.453 -7.923 11.890 1.00 94.19 105 PHE A C 1
ATOM 863 O O . PHE A 1 105 ? -10.412 -8.675 11.741 1.00 94.19 105 PHE A O 1
ATOM 870 N N . LEU A 1 106 ? -8.876 -7.307 10.848 1.00 92.56 106 LEU A N 1
ATOM 871 C CA . LEU A 1 106 ? -9.409 -7.359 9.477 1.00 92.56 106 LEU A CA 1
ATOM 872 C C . LEU A 1 106 ? -9.165 -8.685 8.737 1.00 92.56 106 LEU A C 1
ATOM 874 O O . LEU A 1 106 ? -9.788 -8.919 7.707 1.00 92.56 106 LEU A O 1
ATOM 878 N N . GLY A 1 107 ? -8.274 -9.549 9.233 1.00 93.50 107 GLY A N 1
ATOM 879 C CA . GLY A 1 107 ? -8.024 -10.861 8.627 1.00 93.50 107 GLY A CA 1
ATO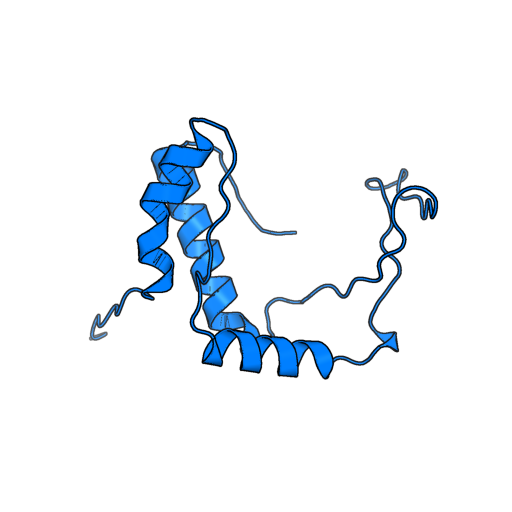M 880 C C . GLY A 1 107 ? -7.432 -10.794 7.214 1.00 93.50 107 GLY A C 1
ATOM 881 O O . GLY A 1 107 ? -7.835 -11.548 6.341 1.00 93.50 107 GLY A O 1
ATOM 882 N N . LEU A 1 108 ? -6.486 -9.892 6.959 1.00 92.31 108 LEU A N 1
ATOM 883 C CA . LEU A 1 108 ? -5.758 -9.803 5.689 1.00 92.31 108 LEU A CA 1
ATOM 884 C C . LEU A 1 108 ? -4.779 -10.982 5.564 1.00 92.31 108 LEU A C 1
ATOM 886 O O . LEU A 1 108 ? -3.967 -11.163 6.468 1.00 92.31 108 LEU A O 1
ATOM 890 N N . TYR A 1 109 ? -4.802 -11.764 4.482 1.00 81.69 109 TYR A N 1
ATOM 891 C CA . TYR A 1 109 ? -4.007 -13.004 4.378 1.00 81.69 109 TYR A CA 1
ATOM 892 C C . TYR A 1 109 ? -2.773 -12.870 3.488 1.00 81.69 109 TYR A C 1
ATOM 894 O O . TYR A 1 109 ? -1.664 -12.908 4.010 1.00 81.69 109 TYR A O 1
ATOM 902 N N . GLU A 1 110 ? -2.955 -12.668 2.188 1.00 67.19 110 GLU A N 1
ATOM 903 C CA . GLU A 1 110 ? -1.872 -12.521 1.212 1.00 67.19 110 GLU A CA 1
ATOM 904 C C . GLU A 1 110 ? -2.234 -11.416 0.214 1.00 67.19 110 GLU A C 1
ATOM 906 O O . GLU A 1 110 ? -3.407 -11.057 0.068 1.00 67.19 110 GLU A O 1
ATOM 911 N N . TYR A 1 111 ? -1.211 -10.843 -0.417 1.00 55.62 111 TYR A N 1
ATOM 912 C CA . TYR A 1 111 ? -1.377 -9.958 -1.567 1.00 55.62 111 TYR A CA 1
ATOM 913 C C . TYR A 1 111 ? -1.540 -10.840 -2.817 1.00 55.62 111 TYR A C 1
ATOM 915 O O . TYR A 1 111 ? -0.718 -11.732 -3.018 1.00 55.62 111 TYR A O 1
ATOM 923 N N . GLU A 1 112 ? -2.604 -10.619 -3.602 1.00 47.91 112 GLU A N 1
ATOM 924 C CA . GLU A 1 112 ? -2.759 -11.190 -4.958 1.00 47.91 112 GLU A CA 1
ATOM 925 C C . GLU A 1 112 ? -1.743 -10.586 -5.935 1.00 47.91 112 GLU A C 1
ATOM 927 O O . GLU A 1 112 ? -1.424 -9.379 -5.780 1.00 47.91 112 GLU A O 1
#

Sequence (112 aa):
MPSYVTSVDPAQDCFPTIIDALLTPGYVVLDQVFDVDYLTRLLKQLMALNPSEFNRAGIGREDSFQKNTFVRNDKIHWLNGEENYLIRYNQWIEALRLNVNRHLFLGLYEYE

pLDDT: mean 83.84, std 15.87, range [32.75, 97.06]

Radius of gyration: 17.43 Å; chains: 1; bounding box: 40×29×42 Å

Foldseek 3Di:
DDDPPPPPDQLCVCLVVQLVVCVPPNDDDDPCSDPPVLVVLLVVVVVPPDPVQWAFDFDDDDPPTDSPCVVGGDTDHDDPQPPPSCPVVVVSVVVSVVSNCVRVVPPDDDDD

Secondary structure (DSSP, 8-state):
---------GGGGGHHHHHHHHHTTS----S-SS-HHHHHHHHHHHHTS-GGG-EEP-BSSGGG-B--TTT---EE----S--GGGHHHHHHHHHHHHHHHHHH--------